Protein AF-A0A1E4XFF5-F1 (afdb_monomer_lite)

Secondary structure (DSSP, 8-state):
-TTTTS------HHHHHHHHHTTS-------TTPP---------TTS---HHHHHHHHHHHHHHHHHHHTSTTTTT----S----------

Radius of gyration: 18.21 Å; chains: 1; bounding box: 41×34×55 Å

Foldseek 3Di:
DVLVVPDDDDDQCVVCVVCVVVVSDDDDADVPPGDDDDDDDDDDPPDPQDPVNVVVVVVVVVVVCCCCCPRDCVVRDDDPDDDPPPPPPDD

Sequence (91 aa):
MVAEGMGYSILAHAAVQEDIARGLLVGHTIESPGIRSTVSLTTLKDRRSSRLALSWEKILLETLEELVTVGAWKEATLWLGMERTKASFFD

pLDDT: mean 84.79, std 14.93, range [37.56, 96.44]

Structure (mmCIF, N/CA/C/O backbone):
data_AF-A0A1E4XFF5-F1
#
_entry.id   AF-A0A1E4XFF5-F1
#
loop_
_atom_site.group_PDB
_atom_site.id
_atom_site.type_symbol
_atom_site.label_atom_id
_atom_site.label_alt_id
_atom_site.label_comp_id
_atom_site.label_asym_id
_atom_site.label_entity_id
_atom_site.label_seq_id
_atom_site.pdbx_PDB_ins_code
_atom_site.Cartn_x
_atom_site.Cartn_y
_atom_site.Cartn_z
_atom_site.occupancy
_atom_site.B_iso_or_equiv
_atom_site.auth_seq_id
_atom_site.auth_comp_id
_atom_site.auth_asym_id
_atom_site.auth_atom_id
_atom_site.pdbx_PDB_model_num
ATOM 1 N N . MET A 1 1 ? -0.055 12.867 -17.252 1.00 88.56 1 MET A N 1
ATOM 2 C CA . MET A 1 1 ? 1.278 13.475 -17.025 1.00 88.56 1 MET A CA 1
ATOM 3 C C . MET A 1 1 ? 2.410 12.449 -17.013 1.00 88.56 1 MET A C 1
ATOM 5 O O . MET A 1 1 ? 3.101 12.365 -18.015 1.00 88.56 1 MET A O 1
ATOM 9 N N . VAL A 1 2 ? 2.623 11.659 -15.945 1.00 95.06 2 VAL A N 1
ATOM 10 C CA . VAL A 1 2 ? 3.766 10.708 -15.895 1.00 95.06 2 VAL A CA 1
ATOM 11 C C . VAL A 1 2 ? 3.630 9.604 -16.951 1.00 95.06 2 VAL A C 1
ATOM 13 O O . VAL A 1 2 ? 4.519 9.451 -17.778 1.00 95.06 2 VAL A O 1
ATOM 16 N N . ALA A 1 3 ? 2.485 8.915 -17.005 1.00 93.81 3 ALA A N 1
ATOM 17 C CA . ALA A 1 3 ? 2.216 7.886 -18.022 1.00 93.81 3 ALA A CA 1
ATOM 18 C C . ALA A 1 3 ? 2.205 8.429 -19.469 1.00 93.81 3 ALA A C 1
ATOM 20 O O . ALA A 1 3 ? 2.386 7.684 -20.422 1.00 93.81 3 ALA A O 1
ATOM 21 N N . GLU A 1 4 ? 2.020 9.740 -19.635 1.00 95.38 4 GLU A N 1
ATOM 22 C CA . GLU A 1 4 ? 2.061 10.426 -20.936 1.00 95.38 4 GLU A CA 1
ATOM 23 C C . GLU A 1 4 ? 3.476 10.923 -21.289 1.00 95.38 4 GLU A C 1
ATOM 25 O O . GLU A 1 4 ? 3.654 11.631 -22.275 1.00 95.38 4 GLU A O 1
ATOM 30 N N . GLY A 1 5 ? 4.488 10.603 -20.474 1.00 93.81 5 GLY A N 1
ATOM 31 C CA . GLY A 1 5 ? 5.885 10.963 -20.725 1.00 93.81 5 GLY A CA 1
ATOM 32 C C . GLY A 1 5 ? 6.255 12.411 -20.386 1.00 93.81 5 GLY A C 1
ATOM 33 O O . GLY A 1 5 ? 7.318 12.875 -20.786 1.00 93.81 5 GLY A O 1
ATOM 34 N N . MET A 1 6 ? 5.419 13.138 -19.640 1.00 95.56 6 MET A N 1
ATOM 35 C CA . MET A 1 6 ? 5.650 14.558 -19.324 1.00 95.56 6 MET A CA 1
ATOM 36 C C . MET A 1 6 ? 6.563 14.793 -18.108 1.00 95.56 6 MET A C 1
ATOM 38 O O . MET A 1 6 ? 6.762 15.939 -17.709 1.00 95.56 6 MET A O 1
ATOM 42 N N . GLY A 1 7 ? 7.092 13.740 -17.479 1.00 94.81 7 GLY A N 1
ATOM 43 C CA . GLY A 1 7 ? 7.997 13.856 -16.334 1.00 94.81 7 GLY A CA 1
ATOM 44 C C . GLY A 1 7 ? 7.994 12.628 -15.426 1.00 94.81 7 GLY A C 1
ATOM 45 O O . GLY A 1 7 ? 7.520 11.561 -15.810 1.00 94.81 7 GLY A O 1
ATOM 46 N N . TYR A 1 8 ? 8.502 12.802 -14.204 1.00 95.50 8 TYR A N 1
ATOM 47 C CA . TYR A 1 8 ? 8.567 11.779 -13.157 1.00 95.50 8 TYR A CA 1
ATOM 48 C C . TYR A 1 8 ? 7.963 12.290 -11.842 1.00 95.50 8 TYR A C 1
ATOM 50 O O . TYR A 1 8 ? 7.771 13.490 -11.649 1.00 95.50 8 TYR A O 1
ATOM 58 N N . SER A 1 9 ? 7.652 11.372 -10.927 1.00 94.88 9 SER A N 1
ATOM 59 C CA . SER A 1 9 ? 7.147 11.687 -9.589 1.00 94.88 9 SER A CA 1
ATOM 60 C C . SER A 1 9 ? 7.651 10.664 -8.571 1.00 94.88 9 SER A C 1
ATOM 62 O O . SER A 1 9 ? 8.072 9.572 -8.946 1.00 94.88 9 SER A O 1
ATOM 64 N N . ILE A 1 10 ? 7.604 11.022 -7.2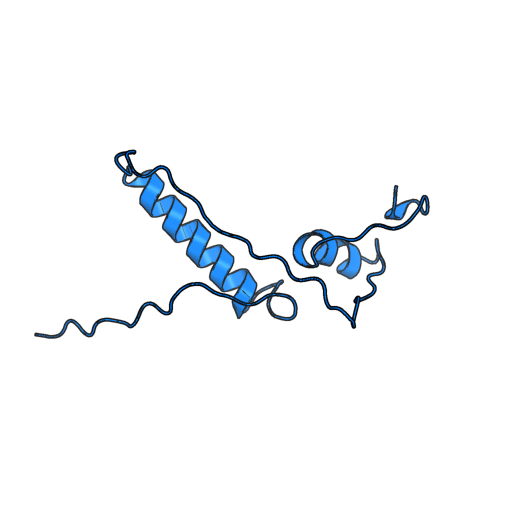88 1.00 92.19 10 ILE A N 1
ATOM 65 C CA . ILE A 1 10 ? 7.908 10.128 -6.168 1.00 92.19 10 ILE A CA 1
ATOM 66 C C . ILE A 1 10 ? 6.588 9.841 -5.465 1.00 92.19 10 ILE A C 1
ATOM 68 O O . ILE A 1 10 ? 5.948 10.753 -4.943 1.00 92.19 10 ILE A O 1
ATOM 72 N N . LEU A 1 11 ? 6.175 8.578 -5.470 1.00 91.38 11 LEU A N 1
ATOM 73 C CA . LEU A 1 11 ? 4.895 8.141 -4.925 1.00 91.38 11 LEU A CA 1
ATOM 74 C C . LEU A 1 11 ? 5.099 6.938 -4.009 1.00 91.38 11 LEU A C 1
ATOM 76 O O . LEU A 1 11 ? 6.041 6.163 -4.175 1.00 91.38 11 LEU A O 1
ATOM 80 N N . ALA A 1 12 ? 4.202 6.782 -3.035 1.00 90.44 12 ALA A N 1
ATOM 81 C CA . ALA A 1 12 ? 4.175 5.583 -2.211 1.00 90.44 12 ALA A CA 1
ATOM 82 C C . ALA A 1 12 ? 3.908 4.360 -3.097 1.00 90.44 12 ALA A C 1
ATOM 84 O O . ALA A 1 12 ? 3.038 4.410 -3.965 1.00 90.44 12 ALA A O 1
ATOM 85 N N . HIS A 1 13 ? 4.608 3.253 -2.843 1.00 88.50 13 HIS A N 1
ATOM 86 C CA . HIS A 1 13 ? 4.472 2.021 -3.627 1.00 88.50 13 HIS A CA 1
ATOM 87 C C . HIS A 1 13 ? 3.005 1.590 -3.788 1.00 88.50 13 HIS A C 1
ATOM 89 O O . HIS A 1 13 ? 2.551 1.310 -4.895 1.00 88.50 13 HIS A O 1
ATOM 95 N N . ALA A 1 14 ? 2.243 1.635 -2.691 1.00 88.56 14 ALA A N 1
ATOM 96 C CA . ALA A 1 14 ? 0.820 1.305 -2.657 1.00 88.56 14 ALA A CA 1
ATOM 97 C C . ALA A 1 14 ? -0.039 2.096 -3.663 1.00 88.56 14 ALA A C 1
ATOM 99 O O . ALA A 1 14 ? -1.059 1.587 -4.112 1.00 88.56 14 ALA A O 1
ATOM 100 N N . ALA A 1 15 ? 0.364 3.319 -4.025 1.00 90.62 15 ALA A N 1
ATOM 101 C CA . ALA A 1 15 ? -0.394 4.189 -4.923 1.00 90.62 15 ALA A CA 1
ATOM 102 C C . ALA A 1 15 ? -0.147 3.909 -6.415 1.00 90.62 15 ALA A C 1
ATOM 104 O O . ALA A 1 15 ? -0.949 4.332 -7.237 1.00 90.62 15 ALA A O 1
ATOM 105 N N . VAL A 1 16 ? 0.955 3.238 -6.769 1.00 92.06 16 VAL A N 1
ATOM 106 C CA . VAL A 1 16 ? 1.382 3.038 -8.172 1.00 92.06 16 VAL A CA 1
ATOM 107 C C . VAL A 1 16 ? 1.573 1.575 -8.557 1.00 92.06 16 VAL A C 1
ATOM 109 O O . VAL A 1 16 ? 1.800 1.274 -9.725 1.00 92.06 16 VAL A O 1
ATOM 112 N N . GLN A 1 17 ? 1.488 0.652 -7.599 1.00 90.94 17 GLN A N 1
ATOM 113 C CA . GLN A 1 17 ? 1.727 -0.770 -7.830 1.00 90.94 17 GLN A CA 1
ATOM 114 C C . GLN A 1 17 ? 0.842 -1.352 -8.936 1.00 90.94 17 GLN A C 1
ATOM 116 O O . GLN A 1 17 ? 1.331 -2.126 -9.754 1.00 90.94 17 GLN A O 1
ATOM 121 N N . GLU A 1 18 ? -0.443 -0.997 -8.969 1.00 92.12 18 GLU A N 1
ATOM 122 C CA . GLU A 1 18 ? -1.359 -1.510 -9.989 1.00 92.12 18 GLU A CA 1
ATOM 123 C C . GLU A 1 18 ? -1.008 -0.979 -11.385 1.00 92.12 18 GLU A C 1
ATOM 125 O O . GLU A 1 18 ? -0.987 -1.745 -12.347 1.00 92.12 18 GLU A O 1
ATOM 130 N N . ASP A 1 19 ? -0.647 0.298 -11.494 1.00 94.62 19 ASP A N 1
ATOM 131 C CA . ASP A 1 19 ? -0.219 0.899 -12.758 1.00 94.62 19 ASP A CA 1
ATOM 132 C C . ASP A 1 19 ? 1.102 0.298 -13.256 1.00 94.62 19 ASP A C 1
ATOM 134 O O . ASP A 1 19 ? 1.260 0.061 -14.455 1.00 94.62 19 ASP A O 1
ATOM 138 N N . ILE A 1 20 ? 2.029 -0.021 -12.347 1.00 93.94 20 ILE A N 1
ATOM 139 C CA . ILE A 1 20 ? 3.264 -0.749 -12.673 1.00 93.94 20 ILE A CA 1
ATOM 140 C C . ILE A 1 20 ? 2.939 -2.176 -13.129 1.00 93.94 20 ILE A C 1
ATOM 142 O O . ILE A 1 20 ? 3.443 -2.622 -14.158 1.00 93.94 20 ILE A O 1
ATOM 146 N N . ALA A 1 21 ? 2.062 -2.886 -12.415 1.00 92.75 21 ALA A N 1
ATOM 147 C CA . ALA A 1 21 ? 1.653 -4.246 -12.771 1.00 92.75 21 ALA A CA 1
ATOM 148 C C . ALA A 1 21 ? 0.946 -4.309 -14.135 1.00 92.75 21 ALA A C 1
ATOM 150 O O . ALA A 1 21 ? 1.083 -5.289 -14.864 1.00 92.75 21 ALA A O 1
ATOM 151 N N . ARG A 1 22 ? 0.219 -3.248 -14.504 1.00 95.44 22 ARG A N 1
ATOM 152 C CA . ARG A 1 22 ? -0.426 -3.084 -15.815 1.00 95.44 22 ARG A CA 1
ATOM 153 C C . ARG A 1 22 ? 0.527 -2.587 -16.909 1.00 95.44 22 ARG A C 1
ATOM 155 O O . ARG A 1 22 ? 0.102 -2.459 -18.053 1.00 95.44 22 ARG A O 1
ATOM 162 N N . GLY A 1 23 ? 1.786 -2.292 -16.582 1.00 95.62 23 GLY A N 1
ATOM 163 C CA . GLY A 1 23 ? 2.775 -1.760 -17.523 1.00 95.62 23 GLY A CA 1
ATOM 164 C C . GLY A 1 23 ? 2.516 -0.315 -17.960 1.00 95.62 23 GLY A C 1
ATOM 165 O O . GLY A 1 23 ? 3.090 0.132 -18.949 1.00 95.62 23 GLY A O 1
ATOM 166 N N . LEU A 1 24 ? 1.656 0.417 -17.245 1.00 96.44 24 LEU A N 1
ATOM 167 C CA . LEU A 1 24 ? 1.372 1.832 -17.504 1.00 96.44 24 LEU A CA 1
ATOM 168 C C . LEU A 1 24 ? 2.491 2.740 -16.987 1.00 96.44 24 LEU A C 1
ATOM 170 O O . LEU A 1 24 ? 2.705 3.827 -17.520 1.00 96.44 24 LEU A O 1
ATOM 174 N N . LEU A 1 25 ? 3.192 2.299 -15.941 1.00 96.06 25 LEU A N 1
ATOM 175 C CA . LEU A 1 25 ? 4.299 3.012 -15.315 1.00 96.06 25 LEU A CA 1
ATOM 176 C C . LEU A 1 25 ? 5.494 2.079 -15.103 1.00 96.06 25 LEU A C 1
ATOM 178 O O . LEU A 1 25 ? 5.344 0.869 -14.952 1.00 96.06 25 LEU A O 1
ATOM 182 N N . VAL A 1 26 ? 6.685 2.669 -15.023 1.00 94.88 26 VAL A N 1
ATOM 183 C CA . VAL A 1 26 ? 7.905 1.998 -14.559 1.00 94.88 26 VAL A CA 1
ATOM 184 C C . VAL A 1 26 ? 8.310 2.626 -13.230 1.00 94.88 26 VAL A C 1
ATOM 186 O O . VAL A 1 26 ? 8.408 3.848 -13.120 1.00 94.88 26 VAL A O 1
ATOM 189 N N . GLY A 1 27 ? 8.516 1.793 -12.211 1.00 92.69 27 GLY A N 1
ATOM 190 C CA . GLY A 1 27 ? 8.965 2.223 -10.889 1.00 92.69 27 GLY A CA 1
ATOM 191 C C . GLY A 1 27 ? 10.467 2.026 -10.698 1.00 92.69 27 GLY A C 1
ATOM 192 O O . GLY A 1 27 ? 11.017 1.008 -11.112 1.00 92.69 27 GLY A O 1
ATOM 193 N N . HIS A 1 28 ? 11.114 2.972 -10.015 1.00 91.81 28 HIS A N 1
ATOM 194 C CA . HIS A 1 28 ? 12.499 2.853 -9.556 1.00 91.81 28 HIS A CA 1
ATOM 195 C C . HIS A 1 28 ? 12.571 3.081 -8.046 1.00 91.81 28 HIS A C 1
ATOM 197 O O . HIS A 1 28 ? 12.082 4.093 -7.540 1.00 91.81 28 HIS A O 1
ATOM 203 N N . THR A 1 29 ? 13.190 2.145 -7.326 1.00 88.62 29 THR A N 1
ATOM 204 C CA . THR A 1 29 ? 13.365 2.241 -5.873 1.00 88.62 29 THR A CA 1
ATOM 205 C C . THR A 1 29 ? 14.497 3.207 -5.536 1.00 88.62 29 THR A C 1
ATOM 207 O O . THR A 1 29 ? 15.593 3.109 -6.082 1.00 88.62 29 THR A O 1
ATOM 210 N N . ILE A 1 30 ? 14.249 4.126 -4.602 1.00 89.19 30 ILE A N 1
ATOM 211 C CA . ILE A 1 30 ? 15.295 4.975 -4.018 1.00 89.19 30 ILE A CA 1
ATOM 212 C C . ILE A 1 30 ? 15.946 4.187 -2.878 1.00 89.19 30 ILE A C 1
ATOM 214 O O . ILE A 1 30 ? 15.345 4.018 -1.818 1.00 89.19 30 ILE A O 1
ATOM 218 N N . GLU A 1 31 ? 17.158 3.683 -3.104 1.00 86.25 31 GLU A N 1
ATOM 219 C CA . GLU A 1 31 ? 17.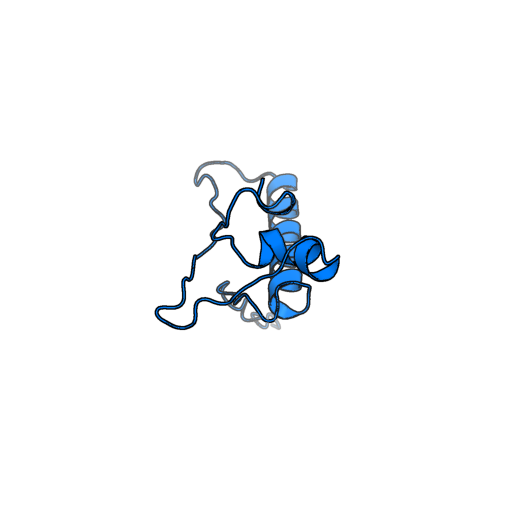839 2.790 -2.156 1.00 86.25 31 GLU A CA 1
ATOM 220 C C . GLU A 1 31 ? 18.473 3.536 -0.972 1.00 86.25 31 GLU A C 1
ATOM 222 O O . GLU A 1 31 ? 18.428 3.046 0.158 1.00 86.25 31 GLU A O 1
ATOM 227 N N . SER A 1 32 ? 19.042 4.729 -1.195 1.00 85.50 32 SER A N 1
ATOM 228 C CA . SER A 1 32 ? 19.736 5.476 -0.139 1.00 85.50 32 SER A CA 1
ATOM 229 C C . SER A 1 32 ? 19.650 7.005 -0.297 1.00 85.50 32 SER A C 1
ATOM 231 O O . SER A 1 32 ? 20.064 7.524 -1.336 1.00 85.50 32 SER A O 1
ATOM 233 N N . PRO A 1 33 ? 19.170 7.738 0.733 1.00 83.94 33 PRO A N 1
ATOM 234 C CA . PRO A 1 33 ? 18.424 7.217 1.879 1.00 83.94 33 PRO A CA 1
ATOM 235 C C . PRO A 1 33 ? 17.038 6.734 1.428 1.00 83.94 33 PRO A C 1
ATOM 237 O O . PRO A 1 33 ? 16.338 7.430 0.693 1.00 83.94 33 PRO A O 1
ATOM 240 N N . GLY A 1 34 ? 16.619 5.552 1.881 1.00 83.12 34 GLY A N 1
ATOM 241 C CA . GLY A 1 34 ? 15.268 5.065 1.603 1.00 83.12 34 GLY A CA 1
ATOM 242 C C . GLY A 1 34 ? 14.204 6.001 2.188 1.00 83.12 34 GLY A C 1
ATOM 243 O O . GLY A 1 34 ? 14.266 6.358 3.367 1.00 83.12 34 GLY A O 1
ATOM 244 N N . ILE A 1 35 ? 13.212 6.382 1.380 1.00 86.62 35 ILE A N 1
ATOM 245 C CA . ILE A 1 35 ? 12.100 7.234 1.819 1.00 86.62 35 ILE A CA 1
ATOM 246 C C . ILE A 1 35 ? 11.024 6.352 2.455 1.00 86.62 35 ILE A C 1
ATOM 248 O O . ILE A 1 35 ? 10.468 5.469 1.806 1.00 86.62 35 ILE A O 1
ATOM 252 N N . ARG A 1 36 ? 10.722 6.594 3.734 1.00 86.25 36 ARG A N 1
ATOM 253 C CA . ARG A 1 36 ? 9.690 5.872 4.491 1.00 86.25 36 ARG A CA 1
ATOM 254 C C . ARG A 1 36 ? 8.698 6.865 5.082 1.00 86.25 36 ARG A C 1
ATOM 256 O O . ARG A 1 36 ? 9.098 7.885 5.637 1.00 86.25 36 ARG A O 1
ATOM 263 N N . SER A 1 37 ? 7.412 6.551 4.989 1.00 88.56 37 SER A N 1
ATOM 264 C CA . SER A 1 37 ? 6.335 7.337 5.594 1.00 88.56 37 SER A CA 1
ATOM 265 C C . SER A 1 37 ? 5.518 6.455 6.528 1.00 88.56 37 SER A C 1
ATOM 267 O O . SER A 1 37 ? 5.264 5.294 6.216 1.00 88.56 37 SER A O 1
ATOM 269 N N . THR A 1 38 ? 5.096 7.014 7.660 1.00 90.94 38 THR A N 1
ATOM 270 C CA . THR A 1 38 ? 4.206 6.337 8.610 1.00 90.94 38 THR A CA 1
ATOM 271 C C . THR A 1 38 ? 2.773 6.783 8.360 1.00 90.94 38 THR A C 1
ATOM 273 O O . THR A 1 38 ? 2.495 7.982 8.329 1.00 90.94 38 THR A O 1
ATOM 276 N N . VAL A 1 39 ? 1.867 5.820 8.202 1.00 89.62 39 VAL A N 1
ATOM 277 C CA . VAL A 1 39 ? 0.425 6.066 8.105 1.00 89.62 39 VAL A CA 1
ATOM 278 C C . VAL A 1 39 ? -0.214 5.739 9.451 1.00 89.62 39 VAL A C 1
ATOM 280 O O . VAL A 1 39 ? 0.042 4.676 10.011 1.00 89.62 39 VAL A O 1
ATOM 283 N N . SER A 1 40 ? -1.054 6.645 9.951 1.00 90.44 40 SER A N 1
ATOM 284 C CA . SER A 1 40 ? -1.720 6.515 11.251 1.00 90.44 40 SER A CA 1
ATOM 285 C C . SER A 1 40 ? -3.226 6.721 11.116 1.00 90.44 40 SER A C 1
ATOM 287 O O . SER A 1 40 ? -3.672 7.604 10.382 1.00 90.44 40 SER A O 1
ATOM 289 N N . LEU A 1 41 ? -4.008 5.940 11.865 1.00 86.38 41 LEU A N 1
ATOM 290 C CA . LEU A 1 41 ? -5.442 6.161 12.035 1.00 86.38 41 LEU A CA 1
ATOM 291 C C . LEU A 1 41 ? -5.673 7.074 13.245 1.00 86.38 41 LEU A C 1
ATOM 293 O O . LEU A 1 41 ? -5.238 6.761 14.351 1.00 86.38 41 LEU A O 1
ATOM 297 N N . THR A 1 42 ? -6.372 8.190 13.038 1.00 87.75 42 THR A N 1
ATOM 298 C CA . THR A 1 42 ? -6.645 9.180 14.091 1.00 87.75 42 THR A CA 1
ATOM 299 C C . THR A 1 42 ? -8.146 9.316 14.314 1.00 87.75 42 THR A C 1
ATOM 301 O O . THR A 1 42 ? -8.907 9.514 13.367 1.00 87.75 42 THR A O 1
ATOM 304 N N . THR A 1 43 ? -8.577 9.265 15.575 1.00 80.94 43 THR A N 1
ATOM 305 C CA . THR A 1 43 ? -9.987 9.383 15.978 1.00 80.94 43 THR A CA 1
ATOM 306 C C . THR A 1 43 ? -10.202 10.558 16.934 1.00 80.94 43 THR A C 1
ATOM 308 O O . THR A 1 43 ? -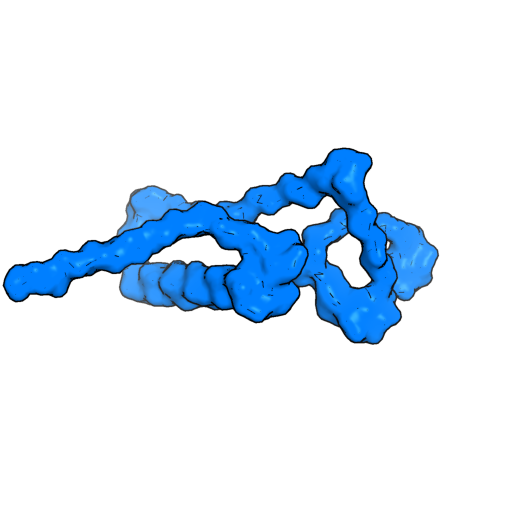9.325 10.896 17.728 1.00 80.94 43 THR A O 1
ATOM 311 N N . LEU A 1 44 ? -11.393 11.165 16.910 1.00 84.62 44 LEU A N 1
ATOM 312 C CA . LEU A 1 44 ? -11.774 12.197 17.883 1.00 84.62 44 LEU A CA 1
ATOM 313 C C . LEU A 1 44 ? -11.999 11.577 19.270 1.00 84.62 44 LEU A C 1
ATOM 315 O O . LEU A 1 44 ? -12.865 10.717 19.419 1.00 84.62 44 LEU A O 1
ATOM 319 N N . LYS A 1 45 ? -11.265 12.059 20.279 1.00 78.06 45 LYS A N 1
ATOM 320 C CA . LYS A 1 45 ? -11.270 11.527 21.654 1.00 78.06 45 LYS A CA 1
ATOM 321 C C . LYS A 1 45 ? -12.646 11.559 22.334 1.00 78.06 45 LYS A C 1
ATOM 323 O O . LYS A 1 45 ? -13.012 10.602 23.006 1.00 78.06 45 LYS A O 1
ATOM 328 N N . ASP A 1 46 ? -13.412 12.631 22.132 1.00 75.50 46 ASP A N 1
ATOM 329 C CA . ASP A 1 46 ? -14.655 12.888 22.880 1.00 75.50 46 ASP A CA 1
ATOM 330 C C . ASP A 1 46 ? -15.926 12.438 22.142 1.00 75.50 46 ASP A C 1
ATOM 332 O O . ASP A 1 46 ? -17.050 12.660 22.599 1.00 75.50 46 ASP A O 1
ATOM 336 N N . ARG A 1 47 ? -15.784 11.795 20.976 1.00 69.25 47 ARG A N 1
ATOM 337 C CA . ARG A 1 47 ? -16.938 11.292 20.232 1.00 69.25 47 ARG A CA 1
ATOM 338 C C . ARG A 1 47 ? -17.370 9.959 20.833 1.00 69.25 47 ARG A C 1
ATOM 340 O O . ARG A 1 47 ? -16.610 8.999 20.826 1.00 69.25 47 ARG A O 1
ATOM 347 N N . ARG A 1 48 ? -18.624 9.866 21.290 1.00 69.38 48 ARG A N 1
ATOM 348 C CA . ARG A 1 48 ? -19.221 8.579 21.679 1.00 69.38 48 ARG A CA 1
ATOM 349 C C . ARG A 1 48 ? -19.224 7.660 20.452 1.00 69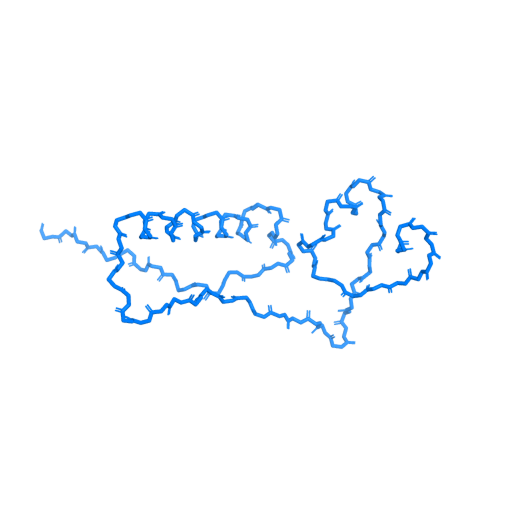.38 48 ARG A C 1
ATOM 351 O O . ARG A 1 48 ? -20.014 7.874 19.530 1.00 69.38 48 ARG A O 1
ATOM 358 N N . SER A 1 49 ? -18.323 6.681 20.414 1.00 73.44 49 SER A N 1
ATOM 359 C CA . SER A 1 49 ? -18.201 5.761 19.283 1.00 73.44 49 SER A CA 1
ATOM 360 C C . SER A 1 49 ? -19.486 4.955 19.139 1.00 73.44 49 SER A C 1
ATOM 362 O O . SER A 1 49 ? -19.851 4.160 20.007 1.00 73.44 49 SER A O 1
ATOM 364 N N . SER A 1 50 ? -20.215 5.190 18.049 1.00 84.56 50 SER A N 1
ATOM 365 C CA . SER A 1 50 ? -21.376 4.372 17.711 1.00 84.56 50 SER A CA 1
ATOM 366 C C . SER A 1 50 ? -20.921 2.943 17.395 1.00 84.56 50 SER A C 1
ATOM 368 O O . SER A 1 50 ? -19.781 2.719 16.984 1.00 84.56 50 SER A O 1
ATOM 370 N N . ARG A 1 51 ? -21.822 1.960 17.524 1.00 86.38 51 ARG A N 1
ATOM 371 C CA . ARG A 1 51 ? -21.534 0.573 17.103 1.00 86.38 51 ARG A CA 1
ATOM 372 C C . ARG A 1 51 ? -21.059 0.500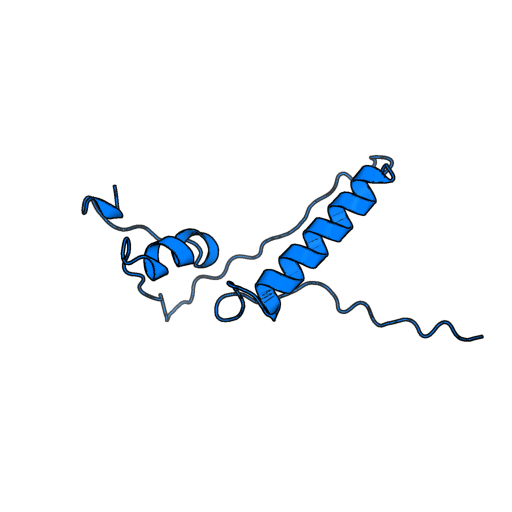 15.650 1.00 86.38 51 ARG A C 1
ATOM 374 O O . ARG A 1 51 ? -20.184 -0.299 15.334 1.00 86.38 51 ARG A O 1
ATOM 381 N N . LEU A 1 52 ? -21.608 1.361 14.790 1.00 87.62 52 LEU A N 1
ATOM 382 C CA . LEU A 1 52 ? -21.189 1.484 13.398 1.00 87.62 52 LEU A CA 1
ATOM 383 C C . LEU A 1 52 ? -19.740 1.969 13.285 1.00 87.62 52 LEU A C 1
ATOM 385 O O . LEU A 1 52 ? -18.973 1.369 12.546 1.00 87.62 52 LEU A O 1
ATOM 389 N N . ALA A 1 53 ? -19.355 3.008 14.032 1.00 85.81 53 ALA A N 1
ATOM 390 C CA . ALA A 1 53 ? -17.991 3.532 14.005 1.00 85.81 53 ALA A CA 1
ATOM 391 C C . ALA A 1 53 ? -16.965 2.478 14.449 1.00 85.81 53 ALA A C 1
ATOM 393 O O . ALA A 1 53 ? -15.960 2.293 13.774 1.00 85.81 53 ALA A O 1
ATOM 394 N N . LEU A 1 54 ? -17.262 1.735 15.521 1.00 86.94 54 LEU A N 1
ATOM 395 C CA . LEU A 1 54 ? -16.403 0.643 15.999 1.00 86.94 54 LEU A CA 1
ATOM 396 C C . LEU A 1 54 ? -16.298 -0.502 14.983 1.00 86.94 54 LEU A C 1
ATOM 398 O O . LEU A 1 54 ? -15.221 -1.048 14.763 1.00 86.94 54 LEU A O 1
ATOM 402 N N . SER A 1 55 ? -17.417 -0.867 14.351 1.00 91.06 55 SER A N 1
ATOM 403 C CA . SER A 1 55 ? -17.430 -1.928 13.334 1.00 91.06 55 SER A CA 1
ATOM 404 C C . SER A 1 55 ? -16.652 -1.510 12.088 1.00 91.06 55 SER A C 1
ATOM 406 O O . SER A 1 55 ? -15.921 -2.312 11.519 1.00 91.06 55 SER A O 1
ATOM 408 N N . TRP A 1 56 ? -16.778 -0.245 11.689 1.00 90.56 56 TRP A N 1
ATOM 409 C CA . TRP A 1 56 ? -16.033 0.325 10.574 1.00 90.56 56 TRP A CA 1
ATOM 410 C C . TRP A 1 56 ? -14.529 0.359 10.845 1.00 90.56 56 TRP A C 1
ATOM 412 O O . TRP A 1 56 ? -13.750 -0.076 10.005 1.00 90.56 56 TRP A O 1
ATOM 422 N N . GLU A 1 57 ? -14.123 0.820 12.029 1.00 90.06 57 GLU A N 1
ATOM 423 C CA . GLU A 1 57 ? -12.722 0.813 12.457 1.00 90.06 57 GLU A CA 1
ATOM 424 C C . GLU A 1 57 ? -12.138 -0.600 12.433 1.00 90.06 57 GLU A C 1
ATOM 426 O O . GLU A 1 57 ? -11.042 -0.803 11.915 1.00 90.06 57 GLU A O 1
ATOM 431 N N . LYS A 1 58 ? -12.894 -1.591 12.919 1.00 90.56 58 LYS A N 1
ATOM 432 C CA . LYS A 1 58 ? -12.486 -2.994 12.864 1.00 90.56 58 LYS A CA 1
ATOM 433 C C . LYS A 1 58 ? -12.230 -3.458 11.425 1.00 90.56 58 LYS A C 1
ATOM 435 O O . LYS A 1 58 ? -11.145 -3.958 11.156 1.00 90.56 58 LYS A O 1
ATOM 440 N N . ILE A 1 59 ? -13.189 -3.257 10.517 1.00 94.88 59 ILE A N 1
ATOM 441 C CA . ILE A 1 59 ? -13.060 -3.668 9.107 1.00 94.88 59 ILE A CA 1
ATOM 442 C C . ILE A 1 59 ? -11.870 -2.966 8.449 1.00 94.88 59 ILE A C 1
ATOM 444 O O . ILE A 1 59 ? -11.093 -3.600 7.738 1.00 94.88 59 ILE A O 1
ATOM 448 N N . LEU A 1 60 ? -11.708 -1.665 8.699 1.00 93.38 60 LEU A N 1
ATOM 449 C CA . LEU A 1 60 ? -10.598 -0.886 8.165 1.00 93.38 60 LEU A CA 1
ATOM 450 C C . LEU A 1 60 ? -9.249 -1.444 8.633 1.00 93.38 60 LEU A C 1
ATOM 452 O O . LEU A 1 60 ? -8.368 -1.658 7.807 1.00 93.38 60 LEU A O 1
ATOM 456 N N . LEU A 1 61 ? -9.091 -1.694 9.936 1.00 93.00 61 LEU A N 1
ATOM 457 C CA . LEU A 1 61 ? -7.852 -2.237 10.493 1.00 93.00 61 LEU A CA 1
ATOM 458 C C . LEU A 1 61 ? -7.563 -3.647 9.976 1.00 93.00 61 LEU A C 1
ATOM 460 O O . LEU A 1 61 ? -6.434 -3.900 9.580 1.00 93.00 61 LEU A O 1
ATOM 464 N N . GLU A 1 62 ? -8.564 -4.529 9.924 1.00 94.12 62 GLU A N 1
ATOM 465 C CA . GLU A 1 62 ? -8.410 -5.894 9.395 1.00 94.12 62 GLU A CA 1
ATOM 466 C C . GLU A 1 62 ? -8.003 -5.877 7.915 1.00 94.12 62 GLU A C 1
ATOM 468 O O . GLU A 1 62 ? -7.076 -6.580 7.523 1.00 94.12 62 GLU A O 1
ATOM 473 N N . THR A 1 63 ? -8.624 -5.011 7.109 1.00 94.31 63 THR A N 1
ATOM 474 C CA . THR A 1 63 ? -8.290 -4.866 5.683 1.00 94.31 63 THR A CA 1
ATOM 475 C C . THR A 1 63 ? -6.871 -4.325 5.496 1.00 94.31 63 THR A C 1
ATOM 477 O O . THR A 1 63 ? -6.123 -4.815 4.653 1.00 94.31 63 THR A O 1
ATOM 480 N N . LEU A 1 64 ? -6.477 -3.306 6.269 1.00 92.69 64 LEU A N 1
ATOM 481 C CA . LEU A 1 64 ? -5.131 -2.734 6.192 1.00 92.69 64 LEU A CA 1
ATOM 482 C C . LEU A 1 64 ? -4.069 -3.736 6.654 1.00 92.69 64 LEU A C 1
ATOM 484 O O . LEU A 1 64 ? -3.030 -3.855 6.010 1.00 92.69 64 LEU A O 1
ATOM 488 N N . GLU A 1 65 ? -4.333 -4.465 7.737 1.00 93.69 65 GLU A N 1
ATOM 489 C CA . GLU A 1 65 ? -3.449 -5.520 8.225 1.00 93.69 65 GLU A CA 1
ATOM 490 C C . GLU A 1 65 ? -3.279 -6.609 7.160 1.00 93.69 65 GLU A C 1
ATOM 492 O O . GLU A 1 65 ? -2.149 -6.975 6.845 1.00 93.69 65 GLU A O 1
ATOM 497 N N . GLU A 1 66 ? -4.364 -7.069 6.529 1.00 94.38 66 GLU A N 1
ATOM 498 C CA . GLU A 1 66 ? -4.306 -8.052 5.444 1.00 94.38 66 GLU A CA 1
ATOM 499 C C . GLU A 1 66 ? -3.481 -7.541 4.256 1.00 94.38 66 GLU A C 1
ATOM 501 O O . GLU A 1 66 ? -2.557 -8.226 3.814 1.00 94.38 66 GLU A O 1
ATOM 506 N N . LEU A 1 67 ? -3.749 -6.321 3.774 1.00 92.12 67 LEU A N 1
ATOM 507 C CA . LEU A 1 67 ? -3.023 -5.716 2.651 1.00 92.12 67 LEU A CA 1
ATOM 508 C C . LEU A 1 67 ? -1.516 -5.620 2.908 1.00 92.12 67 LEU A C 1
ATOM 510 O O . LEU A 1 67 ? -0.730 -5.829 1.982 1.00 92.12 67 LEU A O 1
ATOM 514 N N . VAL A 1 68 ? -1.126 -5.310 4.147 1.00 93.06 68 VAL A N 1
ATOM 515 C CA . VAL A 1 68 ? 0.269 -5.098 4.559 1.00 93.06 68 VAL A CA 1
ATOM 516 C C . VAL A 1 68 ? 0.984 -6.400 4.923 1.00 93.06 68 VAL A C 1
ATOM 518 O O . VAL A 1 68 ? 2.192 -6.489 4.749 1.00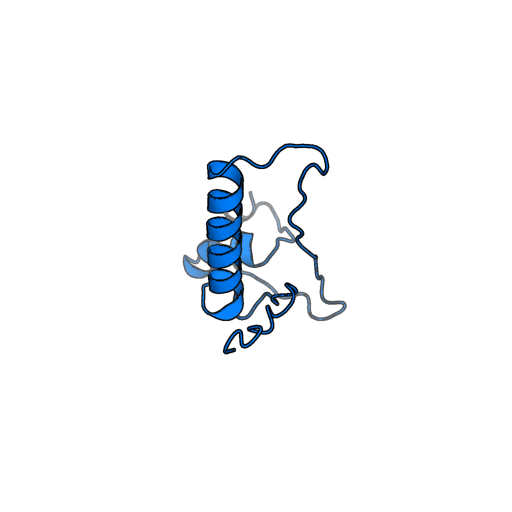 93.06 68 VAL A O 1
ATOM 521 N N . THR A 1 69 ? 0.295 -7.414 5.443 1.00 92.69 69 THR A N 1
ATOM 522 C CA . THR A 1 69 ? 0.953 -8.641 5.941 1.00 92.69 69 THR A CA 1
ATOM 523 C C . THR A 1 69 ? 0.934 -9.791 4.938 1.00 92.69 69 THR A C 1
ATOM 525 O O . THR A 1 69 ? 1.866 -10.598 4.903 1.00 92.69 69 THR A O 1
ATOM 528 N N . VAL A 1 70 ? -0.103 -9.871 4.100 1.00 92.25 70 VAL A N 1
ATOM 529 C CA . VAL A 1 70 ? -0.315 -10.985 3.158 1.00 92.25 70 VAL A CA 1
ATOM 530 C C . VAL A 1 70 ? -0.595 -10.491 1.739 1.00 92.25 70 VAL A C 1
ATOM 532 O O . VAL A 1 70 ? -0.203 -11.147 0.776 1.00 92.25 70 VAL A O 1
ATOM 535 N N . GLY A 1 71 ? -1.272 -9.354 1.613 1.00 89.25 71 GLY A N 1
ATOM 536 C CA . GLY A 1 71 ? -1.818 -8.849 0.366 1.00 89.25 71 GLY A CA 1
ATOM 537 C C . GLY A 1 71 ? -0.843 -8.024 -0.468 1.00 89.25 71 GLY A C 1
ATOM 538 O O . GLY A 1 71 ? 0.377 -8.189 -0.432 1.00 89.25 71 GLY A O 1
ATOM 539 N N . ALA A 1 72 ? -1.421 -7.120 -1.261 1.00 88.06 72 ALA A N 1
ATOM 540 C CA . ALA A 1 72 ? -0.713 -6.404 -2.315 1.00 88.06 72 ALA A CA 1
ATOM 541 C C . ALA A 1 72 ? 0.505 -5.609 -1.816 1.00 88.06 72 ALA A C 1
ATOM 543 O O . ALA A 1 72 ? 1.467 -5.453 -2.562 1.00 88.06 72 ALA A O 1
ATOM 544 N N . TRP A 1 73 ? 0.503 -5.128 -0.571 1.00 90.94 73 TRP A N 1
ATOM 545 C CA . TRP A 1 73 ? 1.534 -4.221 -0.062 1.00 90.94 73 TRP A CA 1
ATOM 546 C C . TRP A 1 73 ? 2.622 -4.914 0.763 1.00 90.94 73 TRP A C 1
ATOM 548 O O . TRP A 1 73 ? 3.524 -4.235 1.259 1.00 90.94 73 TRP A O 1
ATOM 558 N N . LYS A 1 74 ? 2.575 -6.245 0.880 1.00 90.31 74 LYS A N 1
ATOM 559 C CA . LYS A 1 74 ? 3.447 -7.043 1.749 1.00 90.31 74 LYS A CA 1
ATOM 560 C C . LYS A 1 74 ? 4.941 -6.764 1.598 1.00 90.31 74 LYS A C 1
ATOM 562 O O . LYS A 1 74 ? 5.645 -6.606 2.586 1.00 90.31 74 LYS A O 1
ATOM 567 N N . GLU A 1 75 ? 5.426 -6.673 0.367 1.00 87.19 75 GLU A N 1
ATOM 568 C CA . GLU A 1 75 ? 6.865 -6.529 0.103 1.00 87.19 75 GLU A CA 1
ATOM 569 C C . GLU A 1 75 ? 7.361 -5.076 0.236 1.00 87.19 75 GLU A C 1
ATOM 571 O O . GLU A 1 75 ? 8.562 -4.815 0.214 1.00 87.19 75 GLU A O 1
ATOM 576 N N . ALA A 1 76 ? 6.445 -4.111 0.372 1.00 86.62 76 ALA A N 1
ATOM 577 C CA . ALA A 1 76 ? 6.757 -2.682 0.336 1.00 86.62 76 ALA A CA 1
ATOM 578 C C . ALA A 1 76 ? 6.377 -1.923 1.616 1.00 86.62 76 ALA A C 1
ATOM 580 O O . ALA A 1 76 ? 6.713 -0.746 1.759 1.00 86.62 76 ALA A O 1
ATOM 581 N N . THR A 1 77 ? 5.659 -2.561 2.540 1.00 90.12 77 THR A N 1
ATOM 582 C CA . THR A 1 77 ? 5.137 -1.923 3.752 1.00 90.12 77 THR A CA 1
ATOM 583 C C . THR A 1 77 ? 5.352 -2.805 4.976 1.00 90.12 77 THR A C 1
ATOM 585 O O . THR A 1 77 ? 5.585 -4.002 4.865 1.00 90.12 77 THR A O 1
ATOM 588 N N . LEU A 1 78 ? 5.317 -2.192 6.159 1.00 90.69 78 LEU A N 1
ATOM 589 C CA . LEU A 1 78 ? 5.450 -2.885 7.436 1.00 90.69 78 LEU A CA 1
ATOM 590 C C . LEU A 1 78 ? 4.262 -2.522 8.321 1.00 90.69 78 LEU A C 1
ATOM 592 O O . LEU A 1 78 ? 3.949 -1.340 8.481 1.00 90.69 78 LEU A O 1
ATOM 596 N N . TRP A 1 79 ? 3.628 -3.528 8.919 1.00 92.44 79 TRP A N 1
ATOM 597 C CA . TRP A 1 79 ? 2.575 -3.303 9.899 1.00 92.44 79 TRP A CA 1
ATOM 598 C C . TRP A 1 79 ? 3.199 -2.899 11.235 1.00 92.44 79 TRP A C 1
ATOM 600 O O . TRP A 1 79 ? 3.968 -3.655 11.822 1.00 92.44 79 TRP A O 1
ATOM 610 N N . LEU A 1 80 ? 2.880 -1.690 11.698 1.00 90.69 80 LEU A N 1
ATOM 611 C CA . LEU A 1 80 ? 3.365 -1.146 12.973 1.00 90.69 80 LEU A CA 1
ATOM 612 C C . LEU A 1 80 ? 2.311 -1.211 14.091 1.00 90.69 80 LEU A C 1
ATOM 614 O O . LEU A 1 80 ? 2.565 -0.736 15.197 1.00 90.69 80 LEU A O 1
ATOM 618 N N . GLY A 1 81 ? 1.115 -1.740 13.809 1.00 82.88 81 GLY A N 1
ATOM 619 C CA . GLY A 1 81 ? 0.066 -1.886 14.816 1.00 82.88 81 GLY A CA 1
ATOM 620 C C . GLY A 1 81 ? 0.500 -2.852 15.919 1.00 82.88 81 GLY A C 1
ATOM 621 O O . GLY A 1 81 ? 1.174 -3.843 15.647 1.00 82.88 81 GLY A O 1
ATOM 622 N N . MET A 1 82 ? 0.128 -2.564 17.170 1.00 68.81 82 MET A N 1
ATOM 623 C CA . MET A 1 82 ? 0.453 -3.446 18.293 1.00 68.81 82 MET A CA 1
ATOM 624 C C . MET A 1 82 ? -0.138 -4.840 18.069 1.00 68.81 82 MET A C 1
ATOM 626 O O . MET A 1 82 ? -1.326 -4.973 17.764 1.00 68.81 82 MET A O 1
ATOM 630 N N . GLU A 1 83 ? 0.680 -5.872 18.287 1.00 56.41 83 GLU A N 1
ATOM 631 C CA . GLU A 1 83 ? 0.205 -7.242 18.444 1.00 56.41 83 GLU A CA 1
ATOM 632 C C . GLU A 1 83 ? -0.855 -7.232 19.552 1.00 56.41 83 GLU A C 1
ATOM 634 O O . GLU A 1 83 ? -0.572 -6.902 20.707 1.00 56.41 83 GLU A O 1
ATOM 639 N N . ARG A 1 84 ? -2.110 -7.552 19.217 1.00 51.25 84 ARG A N 1
ATOM 640 C CA . ARG A 1 84 ? -3.089 -7.876 20.252 1.00 51.25 84 ARG A CA 1
ATOM 641 C C . ARG A 1 84 ? -2.643 -9.204 20.840 1.00 51.25 84 ARG A C 1
ATOM 643 O O . ARG A 1 84 ? -3.038 -10.251 20.331 1.00 51.25 84 ARG A O 1
ATOM 650 N N . THR A 1 85 ? -1.825 -9.173 21.893 1.00 40.00 85 THR A N 1
ATOM 651 C CA . THR A 1 85 ? -1.621 -10.333 22.760 1.00 40.00 85 THR A CA 1
ATOM 652 C C . THR A 1 85 ? -3.012 -10.870 23.063 1.00 40.00 85 THR A C 1
ATOM 654 O O . THR A 1 85 ? -3.822 -10.172 23.679 1.00 40.00 85 THR A O 1
ATOM 657 N N . LYS A 1 86 ? -3.339 -12.064 22.553 1.00 40.25 86 LYS A N 1
ATOM 658 C CA . LYS A 1 86 ? -4.558 -12.766 22.944 1.00 40.25 86 LYS A CA 1
ATOM 659 C C . LYS A 1 86 ? -4.444 -12.946 24.449 1.00 40.25 86 LYS A C 1
ATOM 661 O O . LYS A 1 86 ? -3.716 -13.821 24.903 1.00 40.25 86 LYS A O 1
ATOM 666 N N . ALA A 1 87 ? -5.107 -12.087 25.217 1.00 37.56 87 ALA A N 1
ATOM 667 C CA . ALA A 1 87 ? -5.335 -12.350 26.619 1.00 37.56 87 ALA A CA 1
ATOM 668 C C . ALA A 1 87 ? -6.103 -13.672 26.657 1.00 37.56 87 ALA A C 1
ATOM 670 O O . ALA A 1 87 ? -7.248 -13.754 26.211 1.00 37.56 87 ALA A O 1
ATOM 671 N N . SER A 1 88 ? -5.413 -14.726 27.083 1.00 42.75 88 SER A N 1
ATOM 672 C CA . SER A 1 88 ? -6.000 -15.992 27.474 1.00 42.75 88 SER A CA 1
ATOM 673 C C . SER A 1 88 ? -6.956 -15.709 28.628 1.00 42.75 88 SER A C 1
ATOM 675 O O . SER A 1 88 ? -6.557 -15.711 29.787 1.00 42.75 88 SER A O 1
ATOM 677 N N . PHE A 1 89 ? -8.208 -15.413 28.298 1.00 40.66 89 PHE A N 1
ATOM 678 C CA . PHE A 1 89 ? -9.318 -15.516 29.229 1.00 40.66 89 PHE A CA 1
ATOM 679 C C . PHE A 1 89 ? -9.813 -16.961 29.179 1.00 40.66 89 PHE A C 1
ATOM 681 O O . PHE A 1 89 ? -10.707 -17.304 28.409 1.00 40.66 89 PHE A O 1
ATOM 688 N N . PHE A 1 90 ? -9.150 -17.806 29.961 1.00 39.53 90 PHE A N 1
ATOM 689 C CA . PHE A 1 90 ? -9.746 -18.989 30.565 1.00 39.53 90 PHE A CA 1
ATOM 690 C C . PHE A 1 90 ? -9.535 -18.815 32.071 1.00 39.53 90 PHE A C 1
ATOM 692 O O . PHE A 1 90 ? -8.401 -18.921 32.537 1.00 39.53 90 PHE A O 1
ATOM 699 N N . ASP A 1 91 ? -10.614 -18.460 32.768 1.00 42.75 91 ASP A N 1
ATOM 700 C CA . ASP A 1 91 ? -10.845 -18.895 34.149 1.00 42.75 91 ASP A CA 1
ATOM 701 C C . ASP A 1 91 ? -11.484 -20.292 34.097 1.00 42.75 91 ASP A C 1
ATOM 703 O O . ASP A 1 91 ? -12.315 -20.518 33.179 1.00 42.75 91 ASP A O 1
#